Protein AF-A0A4Y9Z0W2-F1 (afdb_monomer)

Organism: NCBI:txid34475

Radius of gyration: 12.57 Å; Cα contacts (8 Å, |Δi|>4): 46; chains: 1; bounding box: 36×19×30 Å

Solvent-acc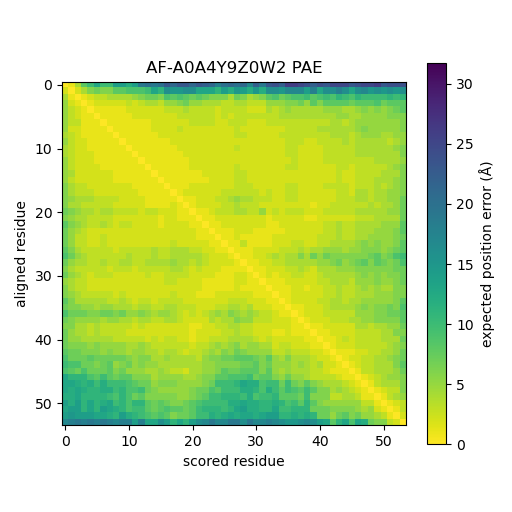essible surface area (backbone atoms only — not comparable to full-atom values): 3402 Å² total; per-residue (Å²): 136,90,74,54,70,67,58,51,52,52,52,51,51,52,36,36,73,72,46,53,31,40,59,51,76,37,76,92,74,75,42,75,50,63,39,96,67,66,28,61,46,55,58,88,74,31,98,63,62,57,73,86,78,112

InterPro domains:
  IPR000717 Proteasome component (PCI) domain [PF01399] (2-35)
  IPR036388 Winged helix-like DNA-binding domain superfamily [G3DSA:1.10.10.10] (1-45)

Mean predicted aligned error: 4.49 Å

Secondary structure (DSSP, 8-state):
----HHHHHHHHHHHHHTTSS-EEEETTTTEEEEPSS-SS--GGGSSSTTTT--

Structure (mmCIF, N/CA/C/O backbone):
data_AF-A0A4Y9Z0W2-F1
#
_entry.id   AF-A0A4Y9Z0W2-F1
#
loop_
_atom_site.group_PDB
_atom_site.id
_atom_site.type_symbol
_atom_site.label_atom_id
_atom_site.label_alt_id
_atom_site.label_comp_id
_atom_site.label_asym_id
_atom_site.label_entity_id
_atom_site.label_seq_id
_atom_site.pdbx_PDB_ins_code
_atom_site.Cartn_x
_atom_site.Cartn_y
_atom_site.Cartn_z
_atom_site.occupancy
_atom_site.B_iso_or_equiv
_atom_site.auth_seq_id
_atom_site.auth_comp_id
_atom_site.auth_asym_id
_atom_site.auth_atom_id
_atom_site.pdbx_PDB_model_num
ATOM 1 N N . MET A 1 1 ? -1.920 1.704 24.175 1.00 58.50 1 MET A N 1
ATOM 2 C CA . MET A 1 1 ? -1.532 2.868 23.358 1.00 58.50 1 MET A CA 1
ATOM 3 C C . MET A 1 1 ? -2.684 3.047 22.395 1.00 58.50 1 MET A C 1
ATOM 5 O O . MET A 1 1 ? -2.827 2.217 21.508 1.00 58.50 1 MET A O 1
ATOM 9 N N . ASP A 1 2 ? -3.569 3.999 22.670 1.00 81.81 2 ASP A N 1
ATOM 10 C CA . ASP A 1 2 ? -4.668 4.334 21.765 1.00 81.81 2 ASP A CA 1
ATOM 11 C C . ASP A 1 2 ? -4.129 5.344 20.758 1.00 81.81 2 ASP A C 1
ATOM 13 O O . ASP A 1 2 ? -3.639 6.402 21.148 1.00 81.81 2 ASP A O 1
ATOM 17 N N . VAL A 1 3 ? -4.143 4.975 19.481 1.00 86.75 3 VAL A N 1
ATOM 18 C CA . VAL A 1 3 ? -3.838 5.874 18.366 1.00 86.75 3 VAL A CA 1
ATOM 19 C C . VAL A 1 3 ? -5.172 6.193 17.716 1.00 86.75 3 VAL A C 1
ATOM 21 O O . VAL A 1 3 ? -5.956 5.275 17.460 1.00 86.75 3 VAL A O 1
ATOM 24 N N . SER A 1 4 ? -5.450 7.475 17.478 1.00 93.75 4 SER A N 1
ATOM 25 C CA . SER A 1 4 ? -6.682 7.860 16.792 1.00 93.75 4 SER A CA 1
ATOM 26 C C . SER A 1 4 ? -6.707 7.274 15.378 1.00 93.75 4 SER A C 1
ATOM 28 O O . SER A 1 4 ? -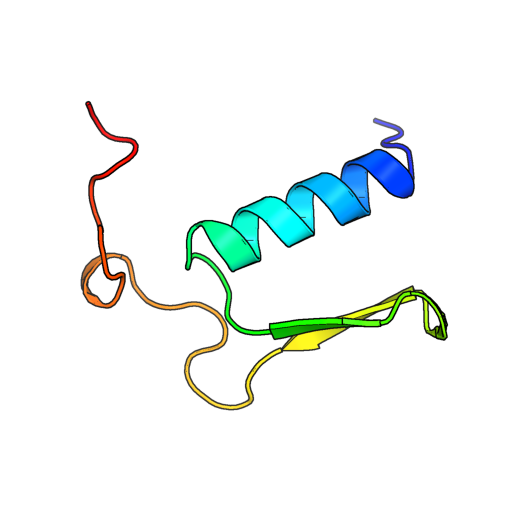5.666 7.059 14.754 1.00 93.75 4 SER A O 1
ATOM 30 N N . LEU A 1 5 ? -7.903 7.006 14.854 1.00 91.12 5 LEU A N 1
ATOM 31 C CA . LEU A 1 5 ? -8.041 6.483 13.496 1.00 91.12 5 LEU A CA 1
ATOM 32 C C . LEU A 1 5 ? -7.398 7.429 12.465 1.00 91.12 5 LEU A C 1
ATOM 34 O O . LEU A 1 5 ? -6.696 6.979 11.565 1.00 91.12 5 LEU A O 1
ATOM 38 N N . GLU A 1 6 ? -7.573 8.737 12.646 1.00 92.19 6 GLU A N 1
ATOM 39 C CA . GLU A 1 6 ? -6.991 9.769 11.784 1.00 92.19 6 GLU A CA 1
ATOM 40 C C . GLU A 1 6 ? -5.456 9.746 11.813 1.00 92.19 6 GLU A C 1
ATOM 42 O O . GLU A 1 6 ? -4.811 9.823 10.765 1.00 92.19 6 GLU A O 1
ATOM 47 N N . GLU A 1 7 ? -4.844 9.571 12.989 1.00 93.69 7 GLU A N 1
ATOM 48 C CA . GLU A 1 7 ? -3.391 9.400 13.092 1.00 93.69 7 GLU A CA 1
ATOM 49 C C . GLU A 1 7 ? -2.923 8.095 12.451 1.00 93.69 7 GLU A C 1
ATOM 51 O O . GLU A 1 7 ? -1.887 8.085 11.783 1.00 93.69 7 GLU A O 1
ATOM 56 N N . ALA A 1 8 ? -3.675 7.004 12.610 1.00 92.12 8 ALA A N 1
ATOM 57 C CA . ALA A 1 8 ? -3.348 5.725 11.992 1.00 92.12 8 ALA A CA 1
ATOM 58 C C . ALA A 1 8 ? -3.404 5.813 10.456 1.00 92.12 8 ALA A C 1
ATOM 60 O O . ALA A 1 8 ? -2.467 5.381 9.779 1.00 92.12 8 ALA A O 1
ATOM 61 N N . GLU A 1 9 ? -4.451 6.424 9.896 1.00 93.38 9 GLU A N 1
ATOM 62 C CA . GLU A 1 9 ? -4.582 6.665 8.456 1.00 93.38 9 GLU A CA 1
ATOM 63 C C . GLU A 1 9 ? -3.469 7.585 7.939 1.00 93.38 9 GLU A C 1
ATOM 65 O O . GLU A 1 9 ? -2.819 7.265 6.940 1.00 93.38 9 GLU A O 1
ATOM 70 N N . CYS A 1 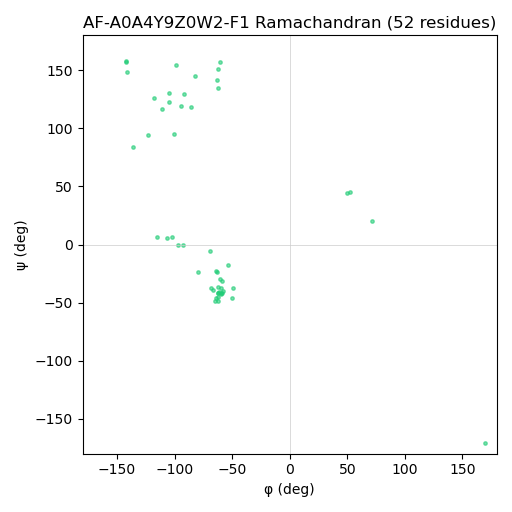10 ? -3.179 8.681 8.646 1.00 94.44 10 CYS A N 1
ATOM 71 C CA . CYS A 1 10 ? -2.088 9.596 8.307 1.00 94.44 10 CYS A CA 1
ATOM 72 C C . CYS A 1 10 ? -0.728 8.883 8.322 1.00 94.44 10 CYS A C 1
ATOM 74 O O . CYS A 1 10 ? 0.098 9.059 7.419 1.00 94.44 10 CYS A O 1
ATOM 76 N N . PHE A 1 11 ? -0.489 8.027 9.315 1.00 94.12 11 PHE A N 1
ATOM 77 C CA . PHE A 1 11 ? 0.737 7.248 9.398 1.00 94.12 11 PHE A CA 1
ATOM 78 C C . PHE A 1 11 ? 0.878 6.307 8.199 1.00 94.12 11 PHE A C 1
ATOM 80 O O . PHE A 1 11 ? 1.908 6.321 7.526 1.00 94.12 11 PHE A O 1
ATOM 87 N N . VAL A 1 12 ? -0.167 5.548 7.863 1.00 93.75 12 VAL A N 1
ATOM 88 C CA . VAL A 1 12 ? -0.162 4.651 6.697 1.00 93.75 12 VAL A CA 1
ATOM 89 C C . VAL A 1 12 ? 0.016 5.429 5.390 1.00 93.75 12 VAL A C 1
ATOM 91 O O . VAL A 1 12 ? 0.807 5.020 4.538 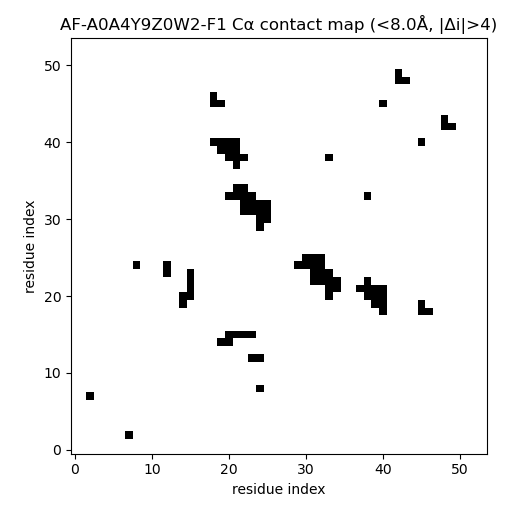1.00 93.75 12 VAL A O 1
ATOM 94 N N . ALA A 1 13 ? -0.648 6.575 5.231 1.00 94.8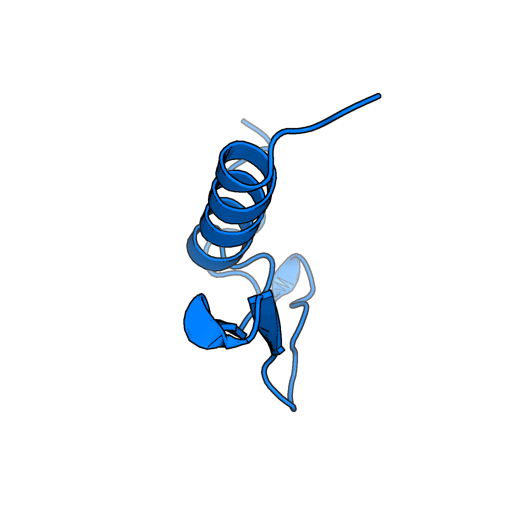8 13 ALA A N 1
ATOM 95 C CA . ALA A 1 13 ? -0.511 7.423 4.049 1.00 94.88 13 ALA A CA 1
ATOM 96 C C . ALA A 1 13 ? 0.942 7.882 3.848 1.00 94.88 13 ALA A C 1
ATOM 98 O O . ALA A 1 13 ? 1.473 7.815 2.737 1.00 94.88 13 ALA A O 1
ATOM 99 N N . ASN A 1 14 ? 1.628 8.253 4.933 1.00 93.94 14 ASN A N 1
ATOM 100 C CA . ASN A 1 14 ? 3.046 8.604 4.896 1.00 93.94 14 ASN A CA 1
ATOM 101 C C . ASN A 1 14 ? 3.932 7.428 4.459 1.00 93.94 14 ASN A C 1
ATOM 103 O O . ASN A 1 14 ? 4.912 7.631 3.742 1.00 93.94 14 ASN A O 1
ATOM 107 N N . GLN A 1 15 ? 3.600 6.197 4.850 1.00 92.56 15 GLN A N 1
ATOM 108 C CA . GLN A 1 15 ? 4.345 5.002 4.438 1.00 92.56 15 GLN A CA 1
ATOM 109 C C . GLN A 1 15 ? 4.174 4.712 2.939 1.00 92.56 15 GLN A C 1
ATOM 111 O O . GLN A 1 15 ? 5.141 4.314 2.280 1.00 92.56 15 GLN A O 1
ATOM 116 N N . VAL A 1 16 ? 2.974 4.941 2.392 1.00 92.75 16 VAL A N 1
ATOM 117 C CA . VAL A 1 16 ? 2.714 4.861 0.945 1.00 92.75 16 VAL A CA 1
ATOM 118 C C . VAL A 1 16 ? 3.506 5.944 0.207 1.00 92.75 16 VAL A C 1
ATOM 120 O O . VAL A 1 16 ? 4.231 5.636 -0.737 1.00 92.75 16 VAL A O 1
ATOM 123 N N . TYR A 1 17 ? 3.447 7.193 0.680 1.00 90.88 17 TYR A N 1
ATOM 124 C CA . TYR A 1 17 ? 4.164 8.325 0.084 1.00 90.88 17 TYR A CA 1
ATOM 125 C C . TYR A 1 17 ? 5.687 8.125 0.066 1.00 90.88 17 TYR A C 1
ATOM 127 O O . TYR A 1 17 ? 6.338 8.357 -0.950 1.00 90.88 17 TYR A O 1
ATOM 135 N N . LYS A 1 18 ? 6.264 7.617 1.162 1.00 89.06 18 LYS A N 1
ATOM 136 C CA . LYS A 1 18 ? 7.700 7.300 1.271 1.00 89.06 18 LYS A CA 1
ATOM 137 C C . LYS A 1 18 ? 8.134 6.101 0.416 1.00 89.06 18 LYS A C 1
ATOM 139 O O . LYS A 1 18 ? 9.321 5.779 0.370 1.00 89.06 18 LYS A O 1
ATOM 144 N N . GLY A 1 19 ? 7.201 5.408 -0.240 1.00 89.44 19 GLY A N 1
ATOM 145 C CA . GLY A 1 19 ? 7.487 4.222 -1.047 1.00 89.44 19 GLY A CA 1
ATOM 146 C C . GLY A 1 19 ? 7.853 2.987 -0.218 1.00 89.44 19 GLY A C 1
ATOM 147 O O . GLY A 1 19 ? 8.470 2.057 -0.738 1.00 89.44 19 GLY A O 1
ATOM 148 N N . PHE A 1 20 ? 7.498 2.963 1.071 1.00 90.88 20 PHE A N 1
ATOM 149 C CA . PHE A 1 20 ? 7.708 1.801 1.945 1.00 90.88 20 PHE A CA 1
ATOM 150 C C . PHE A 1 20 ? 6.642 0.732 1.747 1.00 90.88 20 PHE A C 1
ATOM 152 O O . PHE A 1 20 ? 6.896 -0.445 2.001 1.00 90.88 20 PHE A O 1
ATOM 159 N N . MET A 1 21 ? 5.479 1.139 1.249 1.00 93.56 21 MET A N 1
ATOM 160 C CA . MET A 1 21 ? 4.399 0.252 0.858 1.00 93.56 21 MET A CA 1
ATOM 161 C C . MET A 1 21 ? 3.724 0.754 -0.419 1.00 93.56 21 MET A C 1
ATOM 163 O O . MET A 1 21 ? 3.668 1.954 -0.678 1.00 93.56 21 MET A O 1
ATOM 167 N N . LYS A 1 22 ? 3.214 -0.171 -1.228 1.00 93.06 22 LYS A N 1
ATOM 168 C CA . LYS A 1 22 ? 2.469 0.112 -2.456 1.00 93.06 22 LYS A CA 1
ATOM 169 C C . LYS A 1 22 ? 1.015 -0.273 -2.249 1.00 93.06 22 LYS A C 1
ATOM 171 O O . LYS A 1 22 ? 0.710 -1.449 -2.050 1.00 93.06 22 LYS A O 1
ATOM 176 N N . GLY A 1 23 ? 0.129 0.708 -2.314 1.00 94.56 23 GLY A N 1
ATOM 177 C CA . GLY A 1 23 ? -1.292 0.519 -2.069 1.00 94.56 23 GLY A CA 1
ATOM 178 C C . GLY A 1 23 ? -2.034 1.844 -1.954 1.00 94.56 23 GLY A C 1
ATOM 179 O O . GLY A 1 23 ? -1.461 2.899 -2.219 1.00 94.56 23 GLY A O 1
ATOM 180 N N . TYR A 1 24 ? -3.295 1.778 -1.544 1.00 94.50 24 TYR A N 1
ATOM 181 C CA . TYR A 1 24 ? -4.141 2.934 -1.257 1.00 94.50 24 TYR A CA 1
ATOM 182 C C . TYR A 1 24 ? -5.042 2.668 -0.046 1.00 94.50 24 TYR A C 1
ATOM 184 O O . TYR A 1 24 ? -5.315 1.518 0.301 1.00 94.50 24 TYR A O 1
ATOM 192 N N . ILE A 1 25 ? -5.508 3.737 0.597 1.00 94.50 25 ILE A N 1
ATOM 193 C CA . ILE A 1 25 ? -6.443 3.665 1.724 1.00 94.50 25 ILE A CA 1
ATOM 194 C C . ILE A 1 25 ? -7.869 3.759 1.175 1.00 94.50 25 ILE A C 1
ATOM 196 O O . ILE A 1 25 ? -8.186 4.649 0.389 1.00 94.50 25 ILE A O 1
ATOM 200 N N . SER A 1 26 ? -8.730 2.827 1.575 1.00 95.00 26 SER A N 1
ATOM 201 C CA . SER A 1 26 ? -10.167 2.873 1.320 1.00 95.00 26 SER A CA 1
ATOM 202 C C . SER A 1 26 ? -10.869 3.365 2.581 1.00 95.00 26 SER A C 1
ATOM 204 O O . SER A 1 26 ? -11.172 2.570 3.469 1.00 95.00 26 SER A O 1
ATOM 206 N N . HIS A 1 27 ? -11.132 4.674 2.651 1.00 91.06 27 HIS A N 1
ATOM 207 C CA . HIS A 1 27 ? -11.812 5.286 3.800 1.00 91.06 27 HIS A CA 1
ATOM 208 C C . HIS A 1 27 ? -13.211 4.698 4.028 1.00 91.06 27 HIS A C 1
ATOM 210 O O . HIS A 1 27 ? -13.590 4.453 5.167 1.00 91.06 27 HIS A O 1
ATOM 216 N N . GLU A 1 28 ? -13.954 4.393 2.959 1.00 92.94 28 GLU A N 1
ATOM 217 C CA . GLU A 1 28 ? -15.298 3.802 3.056 1.00 92.94 28 GLU A CA 1
ATOM 218 C C . GLU A 1 28 ? -15.288 2.437 3.757 1.00 92.94 28 GLU A C 1
ATOM 220 O O . GLU A 1 28 ? -16.158 2.140 4.571 1.00 92.94 28 GLU A O 1
ATOM 225 N N . LYS A 1 29 ? -14.283 1.607 3.459 1.00 93.12 29 LYS A N 1
ATOM 226 C CA . LYS A 1 29 ? -14.160 0.249 4.005 1.00 93.12 29 LYS A CA 1
ATOM 227 C C . LYS A 1 29 ? -13.239 0.163 5.214 1.00 93.12 29 LYS A C 1
ATOM 229 O O . LYS A 1 29 ? -13.049 -0.934 5.730 1.00 93.12 29 LYS A O 1
ATOM 234 N N . GLN A 1 30 ? -12.656 1.288 5.632 1.00 93.31 30 GLN A N 1
ATOM 235 C CA . GLN A 1 30 ? -11.701 1.361 6.737 1.00 93.31 30 GLN A CA 1
ATOM 236 C C . GLN A 1 30 ? -10.580 0.317 6.591 1.00 93.31 30 GLN A C 1
ATOM 238 O O . GLN A 1 30 ? -10.228 -0.402 7.525 1.00 93.31 30 GLN A O 1
ATOM 243 N N . MET A 1 31 ? -10.045 0.193 5.370 1.00 93.44 31 MET A N 1
ATOM 244 C CA . MET A 1 31 ? -9.027 -0.803 5.032 1.00 93.44 31 MET A CA 1
ATOM 245 C C . MET A 1 31 ? -7.980 -0.251 4.071 1.00 93.44 31 MET A C 1
ATOM 247 O O . MET A 1 31 ? -8.239 0.662 3.287 1.00 93.44 31 MET A O 1
ATOM 251 N N . VAL A 1 32 ? -6.803 -0.871 4.073 1.00 94.00 32 VAL A N 1
ATOM 252 C CA . VAL A 1 32 ? -5.712 -0.537 3.155 1.00 94.00 32 VAL A CA 1
ATOM 253 C C . VAL A 1 32 ? -5.614 -1.614 2.085 1.00 94.00 32 VAL A C 1
ATOM 255 O O . VAL A 1 32 ? -5.423 -2.791 2.390 1.00 94.00 32 VAL A O 1
ATOM 258 N N . VAL A 1 33 ? -5.730 -1.217 0.823 1.00 95.75 33 VAL A N 1
ATOM 259 C CA . VAL A 1 33 ? -5.602 -2.115 -0.323 1.00 95.75 33 VAL A CA 1
ATOM 260 C C . VAL A 1 33 ? -4.168 -2.073 -0.823 1.00 95.75 33 VAL A C 1
ATOM 262 O O . VAL A 1 33 ? -3.675 -1.024 -1.228 1.00 95.75 33 VAL A O 1
ATOM 265 N N . LEU A 1 34 ? -3.494 -3.220 -0.798 1.00 96.25 34 LEU A N 1
ATOM 266 C CA . LEU A 1 34 ? -2.093 -3.351 -1.192 1.00 96.25 34 LEU A CA 1
ATOM 267 C C . LEU A 1 34 ? -1.953 -3.877 -2.623 1.00 96.25 34 LEU A C 1
ATOM 269 O O . LEU A 1 34 ? -2.813 -4.594 -3.133 1.00 96.25 34 LEU A O 1
ATOM 273 N N . SER A 1 35 ? -0.831 -3.549 -3.262 1.00 94.38 35 SER A N 1
ATOM 274 C CA . SER A 1 35 ? -0.440 -4.146 -4.541 1.00 94.38 35 SER A CA 1
ATOM 275 C C . SER A 1 35 ? -0.228 -5.653 -4.389 1.00 94.38 35 SER A 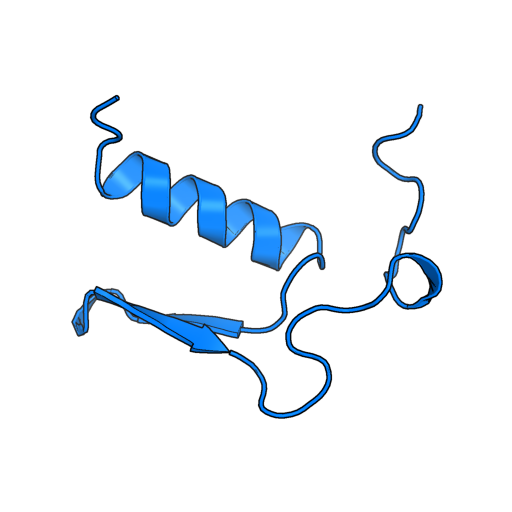C 1
ATOM 277 O O . SER A 1 35 ? 0.483 -6.088 -3.488 1.00 94.38 35 SER A O 1
ATOM 279 N N . ALA A 1 36 ? -0.759 -6.455 -5.314 1.00 93.38 36 ALA A N 1
ATOM 280 C CA . ALA A 1 36 ? -0.523 -7.902 -5.331 1.00 93.38 36 ALA A CA 1
ATOM 281 C C . ALA A 1 36 ? 0.956 -8.268 -5.574 1.00 93.38 36 ALA A C 1
ATOM 283 O O . ALA A 1 36 ? 1.402 -9.350 -5.202 1.00 93.38 36 ALA A O 1
ATOM 284 N N . VAL A 1 37 ? 1.729 -7.360 -6.180 1.00 91.62 37 VAL A N 1
ATOM 285 C CA . VAL A 1 37 ? 3.156 -7.545 -6.471 1.00 91.62 37 VAL A CA 1
ATOM 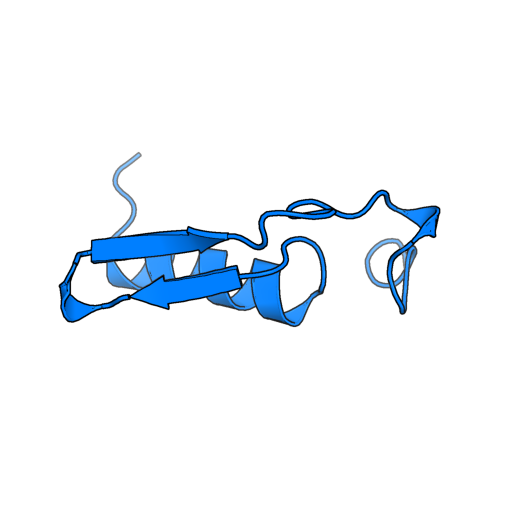286 C C . VAL A 1 37 ? 3.965 -6.490 -5.727 1.00 91.62 37 VAL A C 1
ATOM 288 O O . VAL A 1 37 ? 3.722 -5.290 -5.883 1.00 91.62 37 VAL A O 1
ATOM 291 N N . ASN A 1 38 ? 4.952 -6.930 -4.942 1.00 89.50 38 ASN A N 1
ATOM 292 C CA . ASN A 1 38 ? 5.872 -6.061 -4.202 1.00 89.50 38 ASN A CA 1
ATOM 293 C C . ASN A 1 38 ? 5.158 -5.003 -3.339 1.00 89.50 38 ASN A C 1
ATOM 295 O O . ASN A 1 38 ? 5.554 -3.836 -3.338 1.00 89.50 38 ASN A O 1
ATOM 299 N N . ALA A 1 39 ? 4.113 -5.416 -2.606 1.00 93.75 39 ALA A N 1
ATOM 300 C CA . ALA A 1 39 ? 3.391 -4.571 -1.648 1.00 93.75 39 ALA A CA 1
ATOM 301 C C . ALA A 1 39 ? 4.334 -3.837 -0.687 1.00 93.75 39 ALA A C 1
ATOM 303 O O . ALA A 1 39 ? 4.102 -2.677 -0.372 1.00 93.75 39 ALA A O 1
ATOM 304 N N . PHE A 1 40 ? 5.415 -4.501 -0.274 1.00 94.62 40 PHE A N 1
AT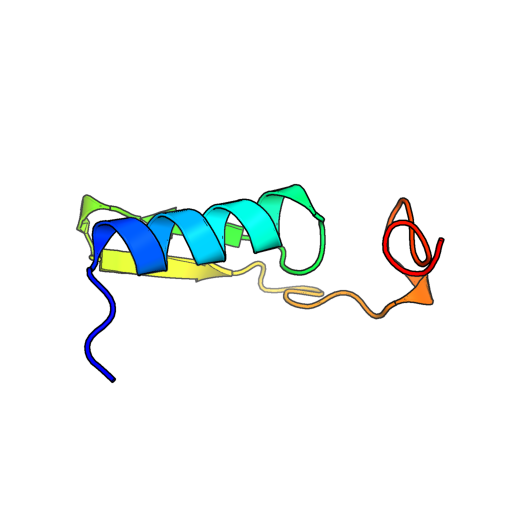OM 305 C CA . PHE A 1 40 ? 6.462 -3.952 0.581 1.00 94.62 40 PHE A CA 1
ATOM 306 C C . PHE A 1 40 ? 7.809 -4.082 -0.137 1.00 94.62 40 PHE A C 1
ATOM 308 O O . PHE A 1 40 ? 8.432 -5.145 -0.089 1.00 94.62 40 PHE A O 1
ATOM 315 N N . PRO A 1 41 ? 8.257 -3.039 -0.856 1.00 91.62 41 PRO A N 1
ATOM 316 C CA . PRO A 1 41 ? 9.527 -3.069 -1.567 1.00 91.62 41 PRO A CA 1
ATOM 317 C C . PRO A 1 41 ? 10.703 -3.232 -0.603 1.00 91.62 41 PRO A C 1
ATOM 319 O O . PRO A 1 41 ? 10.743 -2.614 0.475 1.00 91.62 41 PRO A O 1
ATOM 322 N N . ARG A 1 42 ? 11.706 -4.014 -1.017 1.00 89.75 42 ARG A N 1
ATOM 323 C CA . ARG A 1 42 ? 12.983 -4.070 -0.301 1.00 89.75 42 ARG A CA 1
ATOM 324 C C . ARG A 1 42 ? 13.613 -2.687 -0.306 1.00 89.75 42 ARG A C 1
ATOM 326 O O . ARG A 1 42 ? 13.359 -1.892 -1.205 1.00 89.75 42 ARG A O 1
ATOM 333 N N . LEU A 1 43 ? 14.491 -2.426 0.658 1.00 86.50 43 LEU A N 1
ATOM 334 C CA . LEU A 1 43 ? 15.207 -1.152 0.743 1.00 86.50 43 LEU A CA 1
ATOM 335 C C . LEU A 1 43 ? 15.855 -0.769 -0.602 1.00 86.50 43 LEU A C 1
ATOM 337 O O . LEU A 1 43 ? 15.662 0.345 -1.068 1.00 86.50 43 LEU A O 1
ATOM 341 N N . ALA A 1 44 ? 16.522 -1.730 -1.254 1.00 86.56 44 ALA A N 1
ATOM 342 C CA . ALA A 1 44 ? 17.197 -1.549 -2.541 1.00 86.56 44 ALA A CA 1
ATOM 343 C C . ALA A 1 44 ? 16.266 -1.197 -3.718 1.00 86.56 44 ALA A C 1
ATOM 345 O O . ALA A 1 44 ? 16.721 -0.594 -4.681 1.00 86.56 44 ALA A O 1
ATOM 346 N N . ASP A 1 45 ? 14.980 -1.550 -3.637 1.00 85.75 45 ASP A N 1
ATOM 347 C CA . ASP A 1 45 ? 14.006 -1.332 -4.715 1.00 85.75 45 ASP A CA 1
ATOM 348 C C . ASP A 1 45 ? 13.255 0.004 -4.558 1.00 85.75 45 ASP A C 1
ATOM 350 O O . ASP A 1 45 ? 12.360 0.325 -5.345 1.00 85.75 45 ASP A O 1
ATOM 354 N N . ARG A 1 46 ? 13.564 0.775 -3.506 1.00 86.31 46 ARG A N 1
ATOM 355 C CA . ARG A 1 46 ? 12.933 2.072 -3.236 1.00 86.31 46 ARG A CA 1
ATOM 356 C C . ARG A 1 46 ? 13.600 3.164 -4.077 1.00 86.31 46 ARG A C 1
ATOM 358 O O . ARG A 1 46 ? 14.817 3.140 -4.223 1.00 86.31 46 ARG A O 1
ATOM 365 N N . PRO A 1 47 ? 12.849 4.177 -4.550 1.00 81.31 47 PRO A N 1
ATOM 366 C CA . PRO A 1 47 ? 13.418 5.287 -5.322 1.00 81.31 47 PRO A CA 1
ATOM 367 C C . PRO A 1 47 ? 14.507 6.059 -4.567 1.00 81.31 47 PRO A C 1
ATOM 369 O O . PRO A 1 47 ? 15.438 6.572 -5.176 1.00 81.31 47 PRO A O 1
ATOM 372 N N . SER A 1 48 ? 14.394 6.130 -3.236 1.00 82.94 48 SER A N 1
ATOM 373 C CA . SER A 1 48 ? 15.410 6.713 -2.360 1.00 82.94 48 SER A CA 1
ATOM 374 C C . SER A 1 48 ? 15.625 5.823 -1.123 1.00 82.94 48 SER A C 1
ATOM 376 O O . SER A 1 48 ? 15.002 6.039 -0.080 1.00 82.94 48 SER A O 1
ATOM 378 N N . PRO A 1 49 ? 16.463 4.771 -1.231 1.00 79.75 49 PRO A N 1
ATOM 379 C CA . PRO A 1 49 ? 16.639 3.738 -0.200 1.00 79.75 49 PRO A CA 1
ATOM 380 C C . PRO A 1 49 ? 17.138 4.271 1.144 1.00 79.75 49 PRO A C 1
ATOM 382 O O . PRO A 1 49 ? 16.843 3.699 2.190 1.00 79.75 49 PRO A O 1
ATOM 385 N N . TYR A 1 50 ? 17.906 5.356 1.105 1.00 81.56 50 TYR A N 1
ATOM 386 C CA . TYR A 1 50 ? 18.674 5.858 2.238 1.00 81.56 50 TYR A CA 1
ATOM 387 C C . TYR A 1 50 ? 18.194 7.239 2.717 1.00 81.56 50 TYR A C 1
ATOM 389 O O . TYR A 1 50 ? 18.795 7.785 3.629 1.00 81.56 50 TYR A O 1
ATOM 397 N N . ALA A 1 51 ? 17.086 7.777 2.184 1.00 79.31 51 ALA A N 1
ATOM 398 C CA . ALA A 1 51 ? 16.564 9.118 2.502 1.00 79.31 51 ALA A CA 1
ATOM 399 C C . ALA A 1 51 ? 16.332 9.428 3.994 1.00 79.31 51 ALA A C 1
ATOM 401 O O . ALA A 1 51 ? 16.170 10.590 4.342 1.00 79.31 51 ALA A O 1
ATOM 402 N N . LEU A 1 52 ? 16.254 8.412 4.858 1.00 74.56 52 LEU A N 1
ATOM 403 C CA . LEU A 1 52 ? 16.058 8.568 6.305 1.00 74.56 52 LEU A CA 1
ATOM 404 C C . LEU A 1 52 ? 17.325 8.282 7.129 1.00 74.56 52 LEU A C 1
ATOM 406 O O . LEU A 1 52 ? 17.241 8.194 8.350 1.00 74.56 52 LEU A O 1
ATOM 410 N N . LEU A 1 53 ? 18.467 8.052 6.479 1.00 74.81 53 LEU A N 1
ATOM 411 C CA . LEU A 1 53 ? 19.731 7.694 7.132 1.00 74.81 53 LEU A CA 1
ATOM 412 C C . LEU A 1 53 ? 20.712 8.870 7.238 1.00 74.81 53 LEU A C 1
ATOM 414 O O . LEU A 1 53 ? 21.844 8.665 7.673 1.00 74.81 53 LEU A O 1
ATOM 418 N N . TYR A 1 54 ? 20.285 10.076 6.868 1.00 58.81 54 TYR A N 1
ATOM 419 C C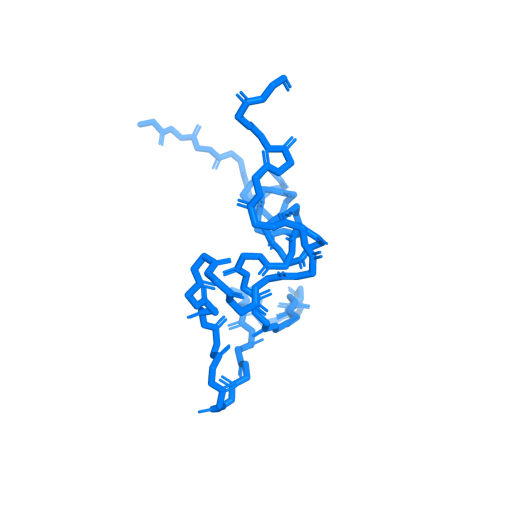A . TYR A 1 54 ? 21.066 11.309 6.931 1.00 58.81 54 TYR A CA 1
ATOM 420 C C . TYR A 1 54 ? 20.191 12.484 7.352 1.00 58.81 54 TYR A C 1
ATOM 422 O O . TYR A 1 54 ? 19.009 12.505 6.936 1.00 58.81 54 TYR A O 1
#

pLDDT: mean 89.11, std 7.94, range [58.5, 96.25]

Sequence (54 aa):
MDVSLEEAECFVANQVYKGFMKGYISHEKQMVVLSAVNAFPRLADRPSPYALLY

Nearest PDB structures (foldseek):
  3t5x-assembly1_A  TM=9.479E-01  e=2.314E-03  Homo sapiens
  7ewm-assembly1_B  TM=9.530E-01  e=4.494E-02  Saccharomyces cerevisiae S288C
  7ewf-assembly1_B  TM=9.603E-01  e=6.002E-02  Saccharomyces cerevisiae S288C
  4cr4-assembly1_O  TM=8.033E-01  e=1.253E+00  Saccharomyces cerevisiae

Foldseek 3Di:
DDDDLVRVQVVVVVCCVQVQAAFAQDPVVSDTGGDPPCRGPDLVRGPHSCVPVD